Protein AF-A0A833JEJ6-F1 (afdb_monomer_lite)

pLDDT: mean 78.41, std 18.24, range [29.92, 96.44]

Structure (mmCIF, N/CA/C/O backbone):
data_AF-A0A833JEJ6-F1
#
_entry.id   AF-A0A833JEJ6-F1
#
loop_
_atom_site.group_PDB
_atom_site.id
_atom_site.type_symbol
_atom_site.label_atom_id
_atom_site.label_alt_id
_atom_site.label_comp_id
_atom_site.label_asym_id
_atom_site.label_entity_id
_atom_site.label_seq_id
_atom_site.pdbx_PDB_ins_code
_atom_site.Cartn_x
_atom_site.Cartn_y
_atom_site.Cartn_z
_atom_site.occupancy
_atom_site.B_iso_or_equiv
_atom_site.auth_seq_id
_atom_site.auth_comp_id
_atom_site.auth_asym_id
_atom_site.auth_atom_id
_atom_site.pdbx_PDB_model_num
ATOM 1 N N . MET A 1 1 ? -1.936 30.274 -18.033 1.00 43.28 1 MET A N 1
ATOM 2 C CA . MET A 1 1 ? -1.700 28.821 -17.853 1.00 43.28 1 MET A CA 1
ATOM 3 C C . MET A 1 1 ? -0.518 28.554 -16.914 1.00 43.28 1 MET A C 1
ATOM 5 O O . MET A 1 1 ? 0.456 27.933 -17.303 1.00 43.28 1 MET A O 1
ATOM 9 N N . ILE A 1 2 ? -0.585 29.022 -15.662 1.00 38.03 2 ILE A N 1
ATOM 10 C CA . ILE A 1 2 ? 0.425 28.747 -14.619 1.00 38.03 2 ILE A CA 1
ATOM 11 C C . ILE A 1 2 ? -0.337 28.571 -13.299 1.00 38.03 2 ILE A C 1
ATOM 13 O O . ILE A 1 2 ? -0.275 29.413 -12.414 1.00 38.03 2 ILE A O 1
ATOM 17 N N . LYS A 1 3 ? -1.183 27.539 -13.204 1.00 35.75 3 LYS A N 1
ATOM 18 C CA . LYS A 1 3 ? -1.838 27.165 -11.931 1.00 35.75 3 LYS A CA 1
ATOM 19 C C . LYS A 1 3 ? -1.950 25.653 -11.706 1.00 35.75 3 LYS A C 1
ATOM 21 O O . LYS A 1 3 ? -2.051 25.251 -10.556 1.00 35.75 3 LYS A O 1
ATOM 26 N N . LEU A 1 4 ? -1.821 24.814 -12.742 1.00 38.38 4 LEU A N 1
ATOM 27 C CA . LEU A 1 4 ? -1.884 23.353 -12.575 1.00 38.38 4 LEU A CA 1
ATOM 28 C C . LEU A 1 4 ? -0.570 22.691 -12.121 1.00 38.38 4 LEU A C 1
ATOM 30 O O . LEU A 1 4 ? -0.616 21.636 -11.505 1.00 38.38 4 LEU A O 1
ATOM 34 N N . ILE A 1 5 ? 0.594 23.312 -12.338 1.00 42.44 5 ILE A N 1
ATOM 35 C CA . ILE A 1 5 ? 1.893 22.668 -12.044 1.00 42.44 5 ILE A CA 1
ATOM 36 C C . ILE A 1 5 ? 2.210 22.635 -10.534 1.00 42.44 5 ILE A C 1
ATOM 38 O O . ILE A 1 5 ? 3.017 21.830 -10.077 1.00 42.44 5 ILE A O 1
ATOM 42 N N . LYS A 1 6 ? 1.536 23.453 -9.714 1.00 29.92 6 LYS A N 1
ATOM 43 C CA . LYS A 1 6 ? 1.762 23.466 -8.256 1.00 29.92 6 LYS A CA 1
ATOM 44 C C . LYS A 1 6 ? 1.033 22.348 -7.504 1.00 29.92 6 LYS A C 1
ATOM 46 O O . LYS A 1 6 ? 1.426 22.039 -6.384 1.00 29.92 6 LYS A O 1
ATOM 51 N N . ILE A 1 7 ? 0.021 21.720 -8.103 1.00 39.38 7 ILE A N 1
ATOM 52 C CA . ILE A 1 7 ? -0.750 20.657 -7.436 1.00 39.38 7 ILE A CA 1
ATOM 53 C C . ILE A 1 7 ? -0.004 19.317 -7.502 1.00 39.38 7 ILE A C 1
ATOM 55 O O . ILE A 1 7 ? -0.048 18.544 -6.551 1.00 39.38 7 ILE A O 1
ATOM 59 N N . THR A 1 8 ? 0.793 19.082 -8.545 1.00 38.25 8 THR A N 1
ATOM 60 C CA . THR A 1 8 ? 1.561 17.836 -8.694 1.00 38.25 8 THR A CA 1
ATOM 61 C C . THR A 1 8 ? 2.745 17.728 -7.722 1.00 38.25 8 THR A C 1
ATOM 63 O O . THR A 1 8 ? 3.202 16.626 -7.433 1.00 38.25 8 THR A O 1
ATOM 66 N N . ILE A 1 9 ? 3.224 18.848 -7.166 1.00 40.97 9 ILE A N 1
ATOM 67 C CA . ILE A 1 9 ? 4.377 18.880 -6.242 1.00 40.97 9 ILE A CA 1
ATOM 68 C C . ILE A 1 9 ? 3.943 18.707 -4.773 1.00 40.97 9 ILE A C 1
ATOM 70 O O . ILE A 1 9 ? 4.725 18.243 -3.947 1.00 40.97 9 ILE A O 1
ATOM 74 N N . LEU A 1 10 ? 2.678 18.980 -4.443 1.00 34.53 10 LEU A N 1
ATOM 75 C CA . LEU A 1 10 ? 2.156 18.855 -3.075 1.00 34.53 10 LEU A CA 1
ATOM 76 C C . LEU A 1 10 ? 1.778 17.421 -2.666 1.00 34.53 10 LEU A C 1
ATOM 78 O O . LEU A 1 10 ? 1.536 17.175 -1.489 1.00 34.53 10 LEU A O 1
ATOM 82 N N . ILE A 1 11 ? 1.779 16.464 -3.600 1.00 37.72 11 ILE A N 1
ATOM 83 C CA . ILE A 1 11 ? 1.423 15.055 -3.331 1.00 37.72 11 ILE A CA 1
ATOM 84 C C . ILE A 1 11 ? 2.676 14.178 -3.137 1.00 37.72 11 ILE A C 1
ATOM 86 O O . ILE A 1 11 ? 2.615 13.102 -2.546 1.00 37.72 11 ILE A O 1
ATOM 90 N N . ALA A 1 12 ? 3.854 14.670 -3.531 1.00 38.84 12 ALA A N 1
ATOM 91 C CA . ALA A 1 12 ? 5.125 13.968 -3.360 1.00 38.84 12 ALA A CA 1
ATOM 92 C C . ALA A 1 12 ? 5.574 13.710 -1.897 1.00 38.84 12 ALA A C 1
ATOM 94 O O . ALA A 1 12 ? 6.297 12.730 -1.703 1.00 38.84 12 ALA A O 1
ATOM 95 N N . PRO A 1 13 ? 5.166 14.480 -0.859 1.00 38.38 13 PRO A N 1
ATOM 96 C CA . PRO A 1 13 ? 5.540 14.163 0.520 1.00 38.38 13 PRO A CA 1
ATOM 97 C C . PRO A 1 13 ? 4.563 13.220 1.239 1.00 38.38 13 PRO A C 1
ATOM 99 O O . PRO A 1 13 ? 4.916 12.691 2.288 1.00 38.38 13 PRO A O 1
ATOM 102 N N . ILE A 1 14 ? 3.365 12.950 0.702 1.00 40.69 14 ILE A N 1
ATOM 103 C CA . ILE A 1 14 ? 2.407 12.038 1.364 1.00 40.69 14 ILE A CA 1
ATOM 104 C C . ILE A 1 14 ? 2.847 10.567 1.224 1.00 40.69 14 ILE A C 1
ATOM 106 O O . ILE A 1 14 ? 2.477 9.730 2.040 1.00 40.69 14 ILE A O 1
ATOM 110 N N . LEU A 1 15 ? 3.726 10.264 0.264 1.00 37.94 15 LEU A N 1
ATOM 111 C CA . LEU A 1 15 ? 4.299 8.929 0.049 1.00 37.94 15 LEU A CA 1
ATOM 112 C C . LEU A 1 15 ? 5.693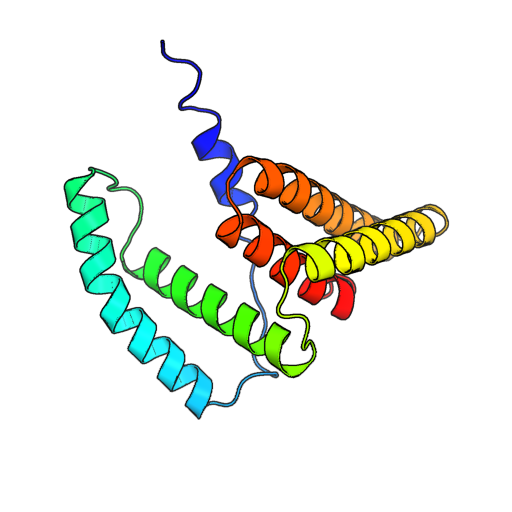 8.742 0.682 1.00 37.94 15 LEU A C 1
ATOM 114 O O . LEU A 1 15 ? 6.380 7.771 0.379 1.00 37.94 15 LEU A O 1
ATOM 118 N N . PHE A 1 16 ? 6.134 9.666 1.544 1.00 37.88 16 PHE A N 1
ATOM 119 C CA . PHE A 1 16 ? 7.441 9.617 2.210 1.00 37.88 16 PHE A CA 1
ATOM 120 C C . PHE A 1 16 ? 7.300 9.603 3.735 1.00 37.88 16 PHE A C 1
ATOM 122 O O . PHE A 1 16 ? 7.714 10.531 4.424 1.00 37.88 16 PHE A O 1
ATOM 129 N N . VAL A 1 17 ? 6.738 8.524 4.284 1.00 37.78 17 VAL A N 1
ATOM 130 C CA . VAL A 1 17 ? 6.906 8.199 5.708 1.00 37.78 17 VAL A CA 1
ATOM 131 C C . VAL A 1 17 ? 7.272 6.721 5.854 1.00 37.78 17 VAL A C 1
ATOM 133 O O . VAL A 1 17 ? 6.425 5.848 5.744 1.00 37.78 17 VAL A O 1
ATOM 136 N N . ALA A 1 18 ? 8.579 6.516 6.042 1.00 38.19 18 ALA A N 1
ATOM 137 C CA . ALA A 1 18 ? 9.299 5.438 6.727 1.00 38.19 18 ALA A CA 1
ATOM 138 C C . ALA A 1 18 ? 8.653 4.037 6.837 1.00 38.19 18 ALA A C 1
ATOM 140 O O . ALA A 1 18 ? 7.763 3.819 7.651 1.00 38.19 18 ALA A O 1
ATOM 141 N N . ASN A 1 19 ? 9.252 3.073 6.123 1.00 39.47 19 ASN A N 1
ATOM 142 C CA . ASN A 1 19 ? 9.079 1.632 6.322 1.00 39.47 19 ASN A CA 1
ATOM 143 C C . ASN A 1 19 ? 10.140 1.100 7.298 1.00 39.47 19 ASN A C 1
ATOM 145 O O . ASN A 1 19 ? 11.327 1.082 6.965 1.00 39.47 19 ASN A O 1
ATOM 149 N N . SER A 1 20 ? 9.715 0.606 8.459 1.00 36.66 20 SER A N 1
ATOM 150 C CA . SER A 1 20 ? 10.488 -0.301 9.316 1.00 36.66 20 SER A CA 1
ATOM 151 C C . SER A 1 20 ? 10.040 -1.743 9.088 1.00 36.66 20 SER A C 1
ATOM 153 O O . SER A 1 20 ? 9.509 -2.392 9.974 1.00 36.66 20 SER A O 1
ATOM 155 N N . PHE A 1 21 ? 10.288 -2.278 7.891 1.00 44.94 21 PHE A N 1
ATOM 156 C CA . PHE A 1 21 ? 10.094 -3.704 7.621 1.00 44.94 21 PHE A CA 1
ATOM 157 C C . PHE A 1 21 ? 11.442 -4.407 7.543 1.00 44.94 21 PHE A C 1
ATOM 159 O O . PHE A 1 21 ? 11.982 -4.644 6.465 1.00 44.94 21 PHE A O 1
ATOM 166 N N . SER A 1 22 ? 12.006 -4.729 8.706 1.00 37.88 22 SER A N 1
ATOM 167 C CA . SER A 1 22 ? 13.195 -5.581 8.795 1.00 37.88 22 SER A CA 1
ATOM 168 C C . SER A 1 22 ? 12.890 -7.006 9.270 1.00 37.88 22 SER A C 1
ATOM 170 O O . SER A 1 22 ? 13.822 -7.683 9.692 1.00 37.88 22 SER A O 1
ATOM 172 N N . GLN A 1 23 ? 11.633 -7.480 9.227 1.00 47.44 23 GLN A N 1
ATOM 173 C CA . GLN A 1 23 ? 11.301 -8.841 9.692 1.00 47.44 23 GLN A CA 1
ATOM 174 C C . GLN A 1 23 ? 10.379 -9.702 8.802 1.00 47.44 23 GLN A C 1
ATOM 176 O O . GLN A 1 23 ? 10.132 -10.840 9.176 1.00 47.44 23 GLN A O 1
ATOM 181 N N . GLU A 1 24 ? 9.945 -9.268 7.610 1.00 58.62 24 GLU A N 1
ATOM 182 C CA . GLU A 1 24 ? 9.088 -10.115 6.739 1.00 58.62 24 GLU A CA 1
ATOM 183 C C . GLU A 1 24 ? 9.733 -10.588 5.420 1.00 58.62 24 GLU A C 1
ATOM 185 O O . GLU A 1 24 ? 9.174 -11.453 4.754 1.00 58.62 24 GLU A O 1
ATOM 190 N N . ILE A 1 25 ? 10.919 -10.096 5.039 1.00 71.25 25 ILE A N 1
ATOM 191 C CA . ILE A 1 25 ? 11.599 -10.514 3.797 1.00 71.25 25 ILE A CA 1
ATOM 192 C C . ILE A 1 25 ? 12.884 -11.287 4.101 1.00 71.25 25 ILE A C 1
ATOM 194 O O . ILE A 1 25 ? 13.648 -10.915 4.995 1.00 71.25 25 ILE A O 1
ATOM 198 N N . SER A 1 26 ? 13.159 -12.349 3.340 1.00 79.62 26 SER A N 1
ATOM 199 C CA . SER A 1 26 ? 14.434 -13.065 3.465 1.00 79.62 26 SER A CA 1
ATOM 200 C C . SER A 1 26 ? 15.606 -12.188 2.999 1.00 79.62 26 SER A C 1
ATOM 202 O O . SER A 1 26 ? 15.455 -11.342 2.115 1.00 79.62 26 SER A O 1
ATOM 204 N N . ILE A 1 27 ? 16.805 -12.413 3.551 1.00 82.81 27 ILE A N 1
ATOM 205 C CA . ILE A 1 27 ? 18.027 -11.694 3.137 1.00 82.81 27 ILE A CA 1
ATOM 206 C C . ILE A 1 27 ? 18.282 -11.876 1.633 1.00 82.81 27 ILE A C 1
ATOM 208 O O . ILE A 1 27 ? 18.626 -10.923 0.939 1.00 82.81 27 ILE A O 1
ATOM 212 N N . ASN A 1 28 ? 18.055 -13.083 1.110 1.00 86.19 28 ASN A N 1
ATOM 213 C CA . ASN A 1 28 ? 18.233 -13.380 -0.311 1.00 86.19 28 ASN A CA 1
ATOM 214 C C . ASN A 1 28 ? 17.259 -12.585 -1.191 1.00 86.19 28 ASN A C 1
ATOM 216 O O . ASN A 1 28 ? 17.653 -12.052 -2.226 1.00 86.19 28 ASN A O 1
ATOM 220 N N . GLU A 1 29 ? 16.000 -12.470 -0.769 1.00 83.25 29 GLU A N 1
ATOM 221 C CA . GLU A 1 29 ? 14.990 -11.691 -1.484 1.00 83.25 29 GLU A CA 1
ATOM 222 C C . GLU A 1 29 ? 15.295 -10.194 -1.457 1.00 83.25 29 GLU A C 1
ATOM 224 O O . GLU A 1 29 ? 15.198 -9.526 -2.487 1.00 83.25 29 GLU A O 1
ATOM 229 N N . ARG A 1 30 ? 15.761 -9.686 -0.313 1.00 83.81 30 ARG A N 1
ATOM 230 C CA . ARG A 1 30 ? 16.241 -8.310 -0.197 1.00 83.81 30 ARG A CA 1
ATOM 231 C C . ARG A 1 30 ? 17.407 -8.031 -1.148 1.00 83.81 30 ARG A C 1
ATOM 233 O O . ARG A 1 30 ? 17.346 -7.064 -1.902 1.00 83.81 30 ARG A O 1
ATOM 240 N N . ASN A 1 31 ? 18.422 -8.893 -1.163 1.00 86.88 31 ASN A N 1
ATOM 241 C CA . ASN A 1 31 ? 19.588 -8.738 -2.037 1.00 86.88 31 ASN A CA 1
ATOM 242 C C . ASN A 1 31 ? 19.191 -8.751 -3.522 1.00 86.88 31 ASN A C 1
ATOM 244 O O . ASN A 1 31 ? 19.702 -7.953 -4.308 1.00 86.88 31 ASN A O 1
ATOM 248 N N . ARG A 1 32 ? 18.242 -9.616 -3.906 1.00 90.94 32 ARG A N 1
ATOM 249 C CA . ARG A 1 32 ? 17.690 -9.646 -5.268 1.00 90.94 32 ARG A CA 1
ATOM 250 C C . ARG A 1 32 ? 16.993 -8.328 -5.623 1.00 90.94 32 ARG A C 1
ATOM 252 O O . ARG A 1 32 ? 17.267 -7.765 -6.679 1.00 90.94 32 ARG A O 1
ATOM 259 N N . ILE A 1 33 ? 16.135 -7.815 -4.737 1.00 88.12 33 ILE A N 1
ATOM 260 C CA . ILE A 1 33 ? 15.446 -6.527 -4.925 1.00 88.12 33 ILE A CA 1
ATOM 261 C C . ILE A 1 33 ? 16.455 -5.386 -5.108 1.00 88.12 33 ILE A C 1
ATOM 263 O O . ILE A 1 33 ? 16.291 -4.557 -6.003 1.00 88.12 33 ILE A O 1
ATOM 267 N N . GLU A 1 34 ? 17.498 -5.342 -4.278 1.00 87.62 34 GLU A N 1
ATOM 268 C CA . GLU A 1 34 ? 18.542 -4.317 -4.358 1.00 87.62 34 GLU A CA 1
ATOM 269 C C . GLU A 1 34 ? 19.255 -4.367 -5.720 1.00 87.62 34 GLU A C 1
ATOM 271 O O . GLU A 1 34 ? 19.360 -3.337 -6.391 1.00 87.62 34 GLU A O 1
ATOM 276 N N . GLN A 1 35 ? 19.648 -5.555 -6.192 1.00 89.56 35 GLN A N 1
ATOM 277 C CA . GLN A 1 35 ? 20.277 -5.739 -7.508 1.00 89.56 35 GLN A CA 1
ATOM 278 C C . GLN A 1 35 ? 19.377 -5.292 -8.673 1.00 89.56 35 GLN A C 1
ATOM 280 O O . GLN A 1 35 ? 19.824 -4.543 -9.547 1.00 89.56 35 GLN A O 1
ATOM 285 N N . GLU A 1 36 ? 18.103 -5.695 -8.679 1.00 88.69 36 GLU A N 1
ATOM 286 C CA . GLU A 1 36 ? 17.133 -5.292 -9.708 1.00 88.69 36 GLU A CA 1
ATOM 287 C C . GLU A 1 36 ? 16.919 -3.771 -9.726 1.00 88.69 36 GLU A C 1
ATOM 289 O O . GLU A 1 36 ? 16.881 -3.139 -10.789 1.00 88.69 36 GLU A O 1
ATOM 294 N N . CYS A 1 37 ? 16.812 -3.162 -8.544 1.00 89.94 37 CYS A N 1
ATOM 295 C CA . CYS A 1 37 ? 16.642 -1.723 -8.416 1.00 89.94 37 CYS A CA 1
ATOM 296 C C . CYS A 1 37 ? 17.890 -0.954 -8.855 1.00 89.94 37 CYS A C 1
ATOM 298 O O . CYS A 1 37 ? 17.744 0.063 -9.530 1.00 89.94 37 CYS A O 1
ATOM 300 N N . HIS A 1 38 ? 19.100 -1.440 -8.567 1.00 87.44 38 HIS A N 1
ATOM 301 C CA . HIS A 1 38 ? 20.339 -0.843 -9.074 1.00 87.44 38 HIS A CA 1
ATOM 302 C C . HIS A 1 38 ? 20.385 -0.817 -10.608 1.00 87.44 38 HIS A C 1
ATOM 304 O O . HIS A 1 38 ? 20.677 0.234 -11.186 1.00 87.44 38 HIS A O 1
ATOM 310 N N . ALA A 1 39 ? 20.032 -1.927 -11.264 1.00 84.50 39 ALA A N 1
ATOM 311 C CA . ALA A 1 39 ? 19.987 -2.010 -12.725 1.00 84.50 39 ALA A CA 1
ATOM 312 C C . ALA A 1 39 ? 18.939 -1.053 -13.328 1.00 84.50 39 ALA A C 1
ATOM 314 O O . ALA A 1 39 ? 19.209 -0.353 -14.305 1.00 84.50 39 ALA A O 1
ATOM 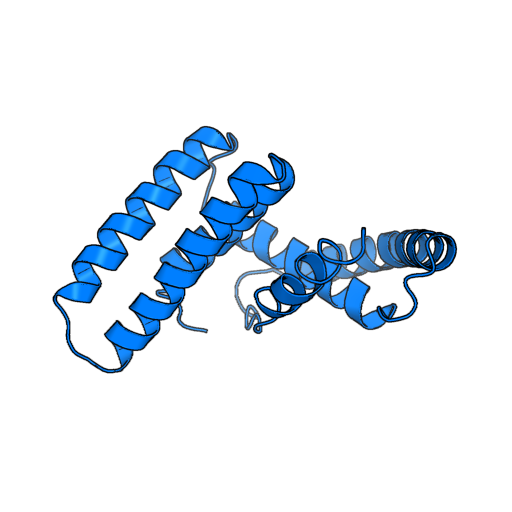315 N N . SER A 1 40 ? 17.752 -0.961 -12.718 1.00 81.12 40 SER A N 1
ATOM 316 C CA . SER A 1 40 ? 16.702 -0.041 -13.175 1.00 81.12 40 SER A CA 1
ATOM 317 C C . SER A 1 40 ? 17.041 1.431 -12.925 1.00 81.12 40 SER A C 1
ATOM 319 O O . SER A 1 40 ? 16.576 2.300 -13.667 1.00 81.12 40 SER A O 1
ATOM 321 N N . ASN A 1 41 ? 17.800 1.736 -11.873 1.00 81.38 41 ASN A N 1
ATOM 322 C CA . ASN A 1 41 ? 18.045 3.107 -11.446 1.00 81.38 41 ASN A CA 1
ATOM 323 C C . ASN A 1 41 ? 18.944 3.876 -12.421 1.00 81.38 41 ASN A C 1
ATOM 325 O O . ASN A 1 41 ? 18.693 5.049 -12.687 1.00 81.38 41 ASN A O 1
ATOM 329 N N . GLN A 1 42 ? 19.935 3.205 -13.017 1.00 76.38 42 GLN A N 1
ATOM 330 C CA . GLN A 1 42 ? 20.788 3.806 -14.048 1.00 76.38 42 GLN A CA 1
ATOM 331 C C . GLN A 1 42 ? 19.954 4.310 -15.234 1.00 76.38 42 GLN A C 1
ATOM 333 O O . GLN A 1 42 ? 20.021 5.487 -15.585 1.00 76.38 42 GLN A O 1
ATOM 338 N N . ARG A 1 43 ? 19.067 3.457 -15.760 1.00 78.69 43 ARG A N 1
ATOM 339 C CA . ARG A 1 43 ? 18.147 3.802 -16.853 1.00 78.69 43 ARG A CA 1
ATOM 340 C C . ARG A 1 43 ? 17.172 4.927 -16.480 1.00 78.69 43 ARG A C 1
ATOM 342 O O . ARG A 1 43 ? 16.915 5.821 -17.281 1.00 78.69 43 ARG A O 1
ATOM 349 N N . ASN A 1 44 ? 16.626 4.910 -15.263 1.00 76.94 44 ASN A N 1
ATOM 350 C CA . ASN A 1 44 ? 15.670 5.929 -14.814 1.00 76.94 44 ASN A CA 1
ATOM 351 C C . ASN A 1 44 ? 16.328 7.302 -14.599 1.00 76.94 44 ASN A C 1
ATOM 353 O O . ASN A 1 44 ? 15.707 8.329 -14.874 1.00 76.94 44 ASN A O 1
ATOM 357 N N . MET A 1 45 ? 17.584 7.333 -14.149 1.00 78.75 45 MET A N 1
ATOM 358 C CA . MET A 1 45 ? 18.349 8.574 -14.011 1.00 78.75 45 MET A CA 1
ATOM 359 C C . MET A 1 45 ? 18.647 9.229 -15.360 1.00 78.75 45 MET A C 1
ATOM 361 O O . MET A 1 45 ? 18.615 10.456 -15.453 1.00 78.75 45 MET A O 1
ATOM 365 N N . GLU A 1 46 ? 18.905 8.443 -16.406 1.00 75.50 46 GLU A N 1
ATOM 366 C CA . GLU A 1 46 ? 19.053 8.965 -17.770 1.00 75.50 46 GLU A CA 1
ATOM 367 C C . GLU A 1 46 ? 17.761 9.630 -18.247 1.00 75.50 46 GLU A C 1
ATOM 369 O O . GLU A 1 46 ? 17.788 10.787 -18.661 1.00 75.50 46 GLU A O 1
ATOM 374 N N . ILE A 1 47 ? 16.619 8.958 -18.067 1.00 74.19 47 ILE A N 1
ATOM 375 C CA . ILE A 1 47 ? 15.296 9.492 -18.415 1.00 74.19 47 ILE A CA 1
ATOM 376 C C . ILE A 1 47 ? 15.025 10.814 -17.680 1.00 74.19 47 ILE A C 1
ATOM 378 O O . ILE A 1 47 ? 14.665 11.810 -18.304 1.00 74.19 47 ILE A O 1
ATOM 382 N N . LEU A 1 48 ? 15.227 10.872 -16.361 1.00 74.38 48 LEU A N 1
ATOM 383 C CA . LEU A 1 48 ? 14.958 12.088 -15.580 1.00 74.38 48 LEU A CA 1
ATOM 384 C C . LEU A 1 48 ? 15.861 13.261 -15.966 1.00 74.38 48 LEU A C 1
ATOM 386 O O . LEU A 1 48 ? 15.404 14.405 -15.972 1.00 74.38 48 LEU A O 1
ATOM 390 N N . ARG A 1 49 ? 17.120 12.984 -16.326 1.00 71.19 49 ARG A N 1
ATOM 391 C CA . ARG A 1 49 ? 18.038 13.997 -16.862 1.00 71.19 49 ARG A CA 1
ATOM 392 C C . ARG A 1 49 ? 17.551 14.531 -18.207 1.00 71.19 49 ARG A C 1
ATOM 394 O O . ARG A 1 49 ? 17.589 15.743 -18.401 1.00 71.19 49 ARG A O 1
ATOM 401 N N . THR A 1 50 ? 17.051 13.664 -19.090 1.00 74.19 50 THR A N 1
ATOM 402 C CA . THR A 1 50 ? 16.457 14.055 -20.380 1.00 74.19 50 THR A CA 1
ATOM 403 C C . THR A 1 50 ? 15.229 14.956 -20.213 1.00 74.19 50 THR A C 1
ATOM 405 O O . THR A 1 50 ? 15.033 15.856 -21.021 1.00 74.19 50 THR A O 1
ATOM 408 N N . TYR A 1 51 ? 14.439 14.773 -19.150 1.00 72.81 51 TYR A N 1
ATOM 409 C CA . TYR A 1 51 ? 13.259 15.599 -18.842 1.00 72.81 51 TYR A CA 1
ATOM 410 C C . TYR A 1 51 ? 13.532 16.756 -17.861 1.00 72.81 51 TYR A C 1
ATOM 412 O O . TYR A 1 51 ? 12.597 17.308 -17.285 1.00 72.81 51 TYR A O 1
ATOM 420 N N . GLU A 1 52 ? 14.801 17.119 -17.646 1.00 66.94 52 GLU A N 1
ATOM 421 C CA . GLU A 1 52 ? 15.235 18.235 -16.787 1.00 66.94 52 GLU A CA 1
ATOM 422 C C . GLU A 1 52 ? 14.781 18.157 -15.313 1.00 66.94 52 GLU A C 1
ATOM 424 O O . GLU A 1 52 ? 14.841 19.141 -14.568 1.00 66.94 52 GLU A O 1
ATOM 429 N N . VAL A 1 53 ? 14.404 16.970 -14.830 1.00 64.50 53 VAL A N 1
ATOM 430 C CA . VAL A 1 53 ? 14.030 16.741 -13.428 1.00 64.50 53 VAL A CA 1
ATOM 431 C C . VAL A 1 53 ? 15.299 16.541 -12.597 1.00 64.50 53 VAL A C 1
ATOM 433 O O . VAL A 1 53 ? 15.725 15.424 -12.317 1.00 64.50 53 VAL A O 1
ATOM 436 N N . ARG A 1 54 ? 15.940 17.649 -12.210 1.00 63.62 54 ARG A N 1
ATOM 437 C CA . ARG A 1 54 ? 17.249 17.640 -11.519 1.00 63.62 54 ARG A CA 1
ATOM 438 C C . ARG A 1 54 ? 17.180 17.505 -9.996 1.00 63.62 54 ARG A C 1
ATOM 440 O O . ARG A 1 54 ? 18.213 17.362 -9.353 1.00 63.62 54 ARG A O 1
ATOM 447 N N . THR A 1 55 ? 15.990 17.575 -9.407 1.00 69.56 55 THR A N 1
ATOM 448 C CA . THR A 1 55 ? 15.801 17.580 -7.944 1.00 69.56 55 THR A CA 1
ATOM 449 C C . THR A 1 55 ? 15.780 16.188 -7.318 1.00 69.56 55 THR A C 1
ATOM 451 O O . THR A 1 55 ? 15.823 16.071 -6.095 1.00 69.56 55 THR A O 1
ATOM 454 N N . VAL A 1 56 ? 15.714 15.128 -8.126 1.00 70.56 56 VAL A N 1
ATOM 455 C CA . VAL A 1 56 ? 15.683 13.744 -7.650 1.00 70.56 56 VAL A CA 1
ATOM 456 C C . VAL A 1 56 ? 17.068 13.128 -7.818 1.00 70.56 56 VAL A C 1
ATOM 458 O O . VAL A 1 56 ? 17.575 13.032 -8.934 1.00 70.56 56 VAL A O 1
ATOM 461 N N . THR A 1 57 ? 17.684 12.710 -6.711 1.00 79.88 57 THR A N 1
ATOM 462 C CA . THR A 1 57 ? 18.985 12.033 -6.755 1.00 79.88 57 THR A CA 1
ATOM 463 C C . THR A 1 57 ? 18.831 10.545 -7.069 1.00 79.88 57 THR A C 1
ATOM 465 O O . THR A 1 57 ? 17.769 9.946 -6.866 1.00 79.88 57 THR A O 1
ATOM 468 N N . SER A 1 58 ? 19.921 9.941 -7.543 1.00 80.00 58 SER A N 1
ATOM 469 C CA . SER A 1 58 ? 20.005 8.503 -7.816 1.00 80.00 58 SER A CA 1
ATOM 470 C C . SER A 1 58 ? 19.696 7.680 -6.565 1.00 80.00 58 SER A C 1
ATOM 472 O O . SER A 1 58 ? 18.955 6.703 -6.621 1.00 80.00 58 SER A O 1
ATOM 474 N N . GLU A 1 59 ? 20.202 8.110 -5.414 1.00 82.44 59 GLU A N 1
ATOM 475 C CA . GLU A 1 59 ? 20.011 7.457 -4.120 1.00 82.44 59 GLU A CA 1
ATOM 476 C C . GLU A 1 59 ? 18.537 7.488 -3.710 1.00 82.44 59 GLU A C 1
ATOM 478 O O . GLU A 1 59 ? 17.989 6.484 -3.258 1.00 82.44 59 GLU A O 1
ATOM 483 N N . VAL A 1 60 ? 17.862 8.620 -3.932 1.00 81.50 60 VAL A N 1
ATOM 484 C CA . VAL A 1 60 ? 16.432 8.759 -3.640 1.00 81.50 60 VAL A CA 1
ATOM 485 C C . VAL A 1 60 ? 15.604 7.807 -4.505 1.00 81.50 60 VAL A C 1
ATOM 487 O O . VAL A 1 60 ? 14.695 7.160 -3.989 1.00 81.50 60 VAL A O 1
ATOM 490 N N . LEU A 1 61 ? 15.897 7.682 -5.801 1.00 79.19 61 LEU A N 1
ATOM 491 C CA . LEU A 1 61 ? 15.183 6.741 -6.677 1.00 79.19 61 LEU A CA 1
ATOM 492 C C . LEU A 1 61 ? 15.448 5.287 -6.323 1.00 79.19 61 LEU A C 1
ATOM 494 O O . LEU A 1 61 ? 14.505 4.494 -6.297 1.00 79.19 61 LEU A O 1
ATOM 498 N N . LEU A 1 62 ? 16.703 4.951 -6.031 1.00 83.31 62 LEU A N 1
ATOM 499 C CA . LEU A 1 62 ? 17.087 3.619 -5.591 1.00 83.31 62 LEU A CA 1
ATOM 500 C C . LEU A 1 62 ? 16.295 3.231 -4.343 1.00 83.31 62 LEU A C 1
ATOM 502 O O . LEU A 1 62 ? 15.646 2.186 -4.323 1.00 83.31 62 LEU A O 1
ATOM 506 N N . GLN A 1 63 ? 16.269 4.114 -3.343 1.00 81.75 63 GLN A N 1
ATOM 507 C CA . GLN A 1 63 ? 15.549 3.867 -2.101 1.00 81.75 63 GLN A CA 1
ATOM 508 C C . GLN A 1 63 ? 14.041 3.730 -2.332 1.00 81.75 63 GLN A C 1
ATOM 510 O O . GLN A 1 63 ? 13.415 2.838 -1.761 1.00 81.75 63 GLN A O 1
ATOM 515 N N . LYS A 1 64 ? 13.445 4.566 -3.197 1.00 80.25 64 LYS A N 1
ATOM 516 C CA . LYS A 1 64 ? 12.030 4.423 -3.580 1.00 80.25 64 LYS A CA 1
ATOM 517 C C . LYS A 1 64 ? 11.766 3.076 -4.248 1.00 80.25 64 LYS A C 1
ATOM 519 O O . LYS A 1 64 ? 10.781 2.428 -3.915 1.00 80.25 64 LYS A O 1
ATOM 524 N N . CYS A 1 65 ? 12.629 2.646 -5.167 1.00 82.94 65 CYS A N 1
ATOM 525 C CA . CYS A 1 65 ? 12.488 1.358 -5.841 1.00 82.94 65 CYS A CA 1
ATOM 526 C C . CYS A 1 65 ? 12.519 0.200 -4.839 1.00 82.94 65 CYS A C 1
ATOM 528 O O . CYS A 1 65 ? 11.600 -0.620 -4.832 1.00 82.94 65 CYS A O 1
ATOM 530 N N . ILE A 1 66 ? 13.527 0.177 -3.960 1.00 85.50 66 ILE A N 1
ATOM 531 C CA . ILE A 1 66 ? 13.702 -0.874 -2.951 1.00 85.50 66 ILE A CA 1
ATOM 532 C C . ILE A 1 66 ? 12.489 -0.915 -2.020 1.00 85.50 66 ILE A C 1
ATOM 534 O O . ILE A 1 66 ? 11.845 -1.954 -1.897 1.00 85.50 66 ILE A O 1
ATOM 538 N N . ASN A 1 67 ? 12.110 0.226 -1.436 1.00 83.56 67 ASN A N 1
ATOM 539 C CA . ASN A 1 67 ? 10.955 0.311 -0.538 1.00 83.56 67 ASN A CA 1
ATOM 540 C C . ASN A 1 67 ? 9.670 -0.154 -1.229 1.00 83.56 67 ASN A C 1
ATOM 542 O O . ASN A 1 67 ? 8.852 -0.850 -0.624 1.00 83.56 67 ASN A O 1
ATOM 546 N N . ASN A 1 68 ? 9.505 0.193 -2.508 1.00 81.62 68 ASN A N 1
ATOM 547 C CA . ASN A 1 68 ? 8.334 -0.211 -3.263 1.00 81.62 68 ASN A CA 1
ATOM 548 C C . ASN A 1 68 ? 8.279 -1.725 -3.457 1.00 81.62 68 ASN A C 1
ATOM 550 O O . ASN A 1 68 ? 7.247 -2.346 -3.197 1.00 81.62 68 ASN A O 1
ATOM 554 N N . ARG A 1 69 ? 9.385 -2.327 -3.887 1.00 87.31 69 ARG A N 1
ATOM 555 C CA . ARG A 1 69 ? 9.481 -3.773 -4.101 1.00 87.31 69 ARG A CA 1
ATOM 556 C C . ARG A 1 69 ? 9.269 -4.558 -2.810 1.00 87.31 69 ARG A C 1
ATOM 558 O O . ARG A 1 69 ? 8.527 -5.534 -2.830 1.00 87.31 69 ARG A O 1
ATOM 565 N N . ILE A 1 70 ? 9.839 -4.095 -1.699 1.00 85.62 70 ILE A N 1
ATOM 566 C CA . ILE A 1 70 ? 9.653 -4.709 -0.378 1.00 85.62 70 ILE A CA 1
ATOM 567 C C . ILE A 1 70 ? 8.176 -4.699 0.024 1.00 85.62 70 ILE A C 1
ATOM 569 O O . ILE A 1 70 ? 7.642 -5.736 0.395 1.00 85.62 70 ILE A O 1
ATOM 573 N N . GLU A 1 71 ? 7.489 -3.564 -0.110 1.00 86.12 71 GLU A N 1
ATOM 574 C CA . GLU A 1 71 ? 6.068 -3.464 0.247 1.00 86.12 71 GLU A CA 1
ATOM 575 C C . GLU A 1 71 ? 5.179 -4.415 -0.577 1.00 86.12 71 GLU A C 1
ATOM 577 O O . GLU A 1 71 ? 4.244 -5.007 -0.040 1.00 86.12 71 GLU A O 1
ATOM 582 N N . ILE A 1 72 ? 5.479 -4.591 -1.871 1.00 87.25 72 ILE A N 1
ATOM 583 C CA . ILE A 1 72 ? 4.779 -5.568 -2.725 1.00 87.25 72 ILE A CA 1
ATOM 584 C C . ILE A 1 72 ? 5.069 -6.992 -2.261 1.00 87.25 72 ILE A C 1
ATOM 586 O O . ILE A 1 72 ? 4.152 -7.803 -2.180 1.00 87.25 72 ILE A O 1
ATOM 590 N N . SER A 1 73 ? 6.332 -7.295 -1.957 1.00 86.12 73 SER A N 1
ATOM 591 C CA . SER A 1 73 ? 6.742 -8.612 -1.467 1.00 86.12 73 SER A CA 1
ATOM 592 C C . SER A 1 73 ? 6.001 -8.982 -0.185 1.00 86.12 73 SER A C 1
ATOM 594 O O . SER A 1 73 ? 5.486 -10.090 -0.069 1.00 86.12 73 SER A O 1
ATOM 596 N N . ILE A 1 74 ? 5.902 -8.032 0.747 1.00 84.50 74 ILE A N 1
ATOM 597 C CA . ILE A 1 74 ? 5.154 -8.190 1.993 1.00 84.50 74 ILE A CA 1
ATOM 598 C C . ILE A 1 74 ? 3.685 -8.460 1.693 1.00 84.50 74 ILE A C 1
ATOM 600 O O . ILE A 1 74 ? 3.158 -9.468 2.146 1.00 84.50 74 ILE A O 1
ATOM 604 N N . PHE A 1 75 ? 3.042 -7.628 0.876 1.00 86.69 75 PHE A N 1
ATOM 605 C CA . PHE A 1 75 ? 1.635 -7.812 0.52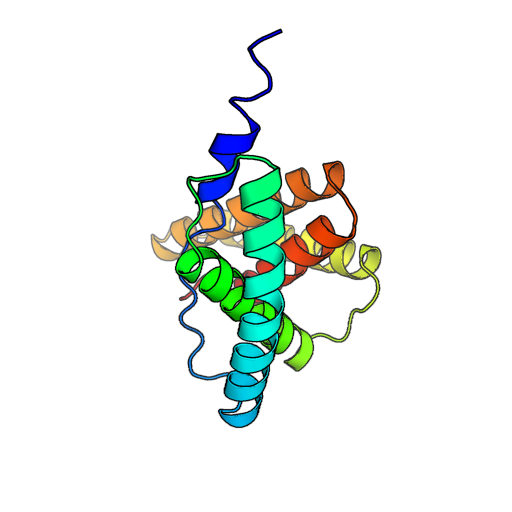0 1.00 86.69 75 PHE A CA 1
ATOM 606 C C . PHE A 1 75 ? 1.350 -9.193 -0.088 1.00 86.69 75 PHE A C 1
ATOM 608 O O . PHE A 1 75 ? 0.447 -9.899 0.358 1.00 86.69 75 PHE A O 1
ATOM 615 N N . ASN A 1 76 ? 2.174 -9.617 -1.046 1.00 84.75 76 ASN A N 1
ATOM 616 C CA . ASN A 1 76 ? 2.027 -10.908 -1.718 1.00 84.75 76 ASN A CA 1
ATOM 617 C C . ASN A 1 76 ? 2.268 -12.110 -0.787 1.00 84.75 76 ASN A C 1
ATOM 619 O O . ASN A 1 76 ? 1.857 -13.218 -1.117 1.00 84.75 76 ASN A O 1
ATOM 623 N N . SER A 1 77 ? 2.926 -11.926 0.364 1.00 82.81 77 SER A N 1
ATOM 624 C CA . SER A 1 77 ? 3.143 -13.015 1.327 1.00 82.81 77 SER A CA 1
ATOM 625 C C . SER A 1 77 ? 1.867 -13.441 2.064 1.00 82.81 77 SER A C 1
ATOM 627 O O . SER A 1 77 ? 1.803 -14.560 2.569 1.00 82.81 77 SER A O 1
ATOM 629 N N . TYR A 1 78 ? 0.849 -12.573 2.122 1.00 79.56 78 TYR A N 1
ATOM 630 C CA . TYR A 1 78 ? -0.384 -12.819 2.878 1.00 79.56 78 TYR A CA 1
ATOM 631 C C . TYR A 1 78 ? -1.678 -12.549 2.097 1.00 79.56 78 TYR A C 1
ATOM 63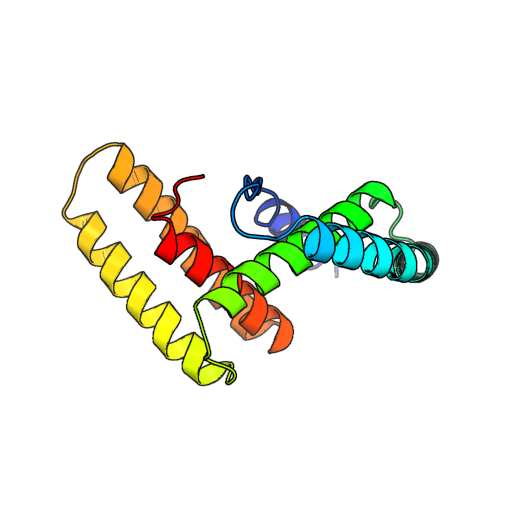3 O O . TYR A 1 78 ? -2.763 -12.838 2.601 1.00 79.56 78 TYR A O 1
ATOM 641 N N . ASN A 1 79 ? -1.597 -11.982 0.893 1.00 80.50 79 ASN A N 1
ATOM 642 C CA . ASN A 1 79 ? -2.750 -11.655 0.064 1.00 80.50 79 ASN A CA 1
ATOM 643 C C . ASN A 1 79 ? -2.584 -12.240 -1.347 1.00 80.50 79 ASN A C 1
ATOM 645 O O . ASN A 1 79 ? -1.532 -12.100 -1.965 1.00 80.50 79 ASN A O 1
ATOM 649 N N . THR A 1 80 ? -3.639 -12.876 -1.860 1.00 85.31 80 THR A N 1
ATOM 650 C CA . THR A 1 80 ? -3.663 -13.526 -3.182 1.00 85.31 80 THR A CA 1
ATOM 651 C C . THR A 1 80 ? -4.594 -12.825 -4.179 1.00 85.31 80 THR A C 1
ATOM 653 O O . THR A 1 80 ? -4.914 -13.387 -5.223 1.00 85.31 80 THR A O 1
ATOM 656 N N . ILE A 1 81 ? -5.092 -11.623 -3.867 1.00 82.94 81 ILE A N 1
ATOM 657 C CA . ILE A 1 81 ? -6.030 -10.887 -4.722 1.00 82.94 81 ILE A CA 1
ATOM 658 C C . ILE A 1 81 ? -5.262 -10.239 -5.879 1.00 82.94 81 ILE A C 1
ATOM 660 O O . ILE A 1 81 ? -4.626 -9.184 -5.765 1.00 82.94 81 ILE A O 1
ATOM 664 N N . GLU A 1 82 ? -5.336 -10.875 -7.041 1.00 87.94 82 GLU A N 1
ATOM 665 C CA . GLU A 1 82 ? -4.656 -10.404 -8.247 1.00 87.94 82 GLU A CA 1
ATOM 666 C C . GLU A 1 82 ? -5.447 -9.335 -9.000 1.00 87.94 82 GLU A C 1
ATOM 668 O O . GLU A 1 82 ? -4.857 -8.433 -9.585 1.00 87.94 82 GLU A O 1
ATOM 673 N N . ASN A 1 83 ? -6.777 -9.365 -8.951 1.00 93.69 83 ASN A N 1
ATOM 674 C CA . ASN A 1 83 ? -7.606 -8.387 -9.645 1.00 93.69 83 ASN A CA 1
ATOM 675 C C . ASN A 1 83 ? -7.642 -7.044 -8.888 1.00 93.69 83 ASN A C 1
ATOM 677 O O . ASN A 1 83 ? -7.902 -7.000 -7.685 1.00 93.69 83 ASN A O 1
ATOM 681 N N . THR A 1 84 ? -7.377 -5.931 -9.580 1.00 93.38 84 THR A N 1
ATOM 682 C CA . THR A 1 84 ? -7.339 -4.594 -8.960 1.00 93.38 84 THR A CA 1
ATOM 683 C C . THR A 1 84 ? -8.707 -4.148 -8.433 1.00 93.38 84 THR A C 1
ATOM 685 O O . THR A 1 84 ? -8.770 -3.500 -7.390 1.00 93.38 84 THR A O 1
ATOM 688 N N . GLN A 1 85 ? -9.799 -4.504 -9.114 1.00 95.19 85 GLN A N 1
ATOM 689 C CA . GLN A 1 85 ? -11.156 -4.146 -8.700 1.00 95.19 85 GLN A CA 1
ATOM 690 C C . GLN A 1 85 ? -11.600 -4.939 -7.466 1.00 95.19 85 GLN A C 1
ATOM 692 O O . GLN A 1 85 ? -12.171 -4.362 -6.542 1.00 95.19 85 GLN A O 1
ATOM 697 N N . ASP A 1 86 ? -11.292 -6.235 -7.409 1.00 92.44 86 ASP A N 1
ATOM 698 C CA . ASP A 1 86 ? -11.574 -7.052 -6.223 1.00 92.44 86 ASP A CA 1
ATOM 699 C C . ASP A 1 86 ? -10.776 -6.551 -5.018 1.00 92.44 86 ASP A C 1
ATOM 701 O O . ASP A 1 86 ? -11.319 -6.386 -3.921 1.00 92.44 86 ASP A O 1
ATOM 705 N N . LEU A 1 87 ? -9.502 -6.211 -5.243 1.00 93.12 87 LEU A N 1
ATOM 706 C CA . LEU A 1 87 ? -8.655 -5.610 -4.221 1.00 93.12 87 LEU A CA 1
ATOM 707 C C . LEU A 1 87 ? -9.233 -4.270 -3.757 1.00 93.12 87 LEU A C 1
ATOM 709 O O . LEU A 1 87 ? -9.253 -4.002 -2.557 1.00 93.12 87 LEU A O 1
ATOM 713 N N . TYR A 1 88 ? -9.738 -3.442 -4.673 1.00 96.44 88 TYR A N 1
ATOM 714 C CA . TYR A 1 88 ? -10.390 -2.178 -4.340 1.00 96.44 88 TYR A CA 1
ATOM 715 C C . TYR A 1 88 ? -11.592 -2.388 -3.420 1.00 96.44 88 TYR A C 1
ATOM 717 O O . TYR A 1 88 ? -11.638 -1.807 -2.334 1.00 96.44 88 TYR A O 1
ATOM 725 N N . ASN A 1 89 ? -12.521 -3.255 -3.825 1.00 94.94 89 ASN A N 1
ATOM 726 C CA . ASN A 1 89 ? -13.751 -3.525 -3.084 1.00 94.94 89 ASN A CA 1
ATOM 727 C C . ASN A 1 89 ? -13.446 -4.022 -1.663 1.00 94.94 89 ASN A C 1
ATOM 729 O O . ASN A 1 89 ? -13.999 -3.505 -0.691 1.00 94.94 89 ASN A O 1
ATOM 733 N N . TYR A 1 90 ? -12.513 -4.970 -1.539 1.00 92.94 90 TYR A N 1
ATOM 734 C CA . TYR A 1 90 ? -12.063 -5.490 -0.249 1.00 92.94 90 TYR A CA 1
ATOM 735 C C . TYR A 1 90 ? -11.439 -4.394 0.628 1.00 92.94 90 TYR A C 1
ATOM 737 O O . TYR A 1 90 ? -11.834 -4.196 1.777 1.00 92.94 90 TYR A O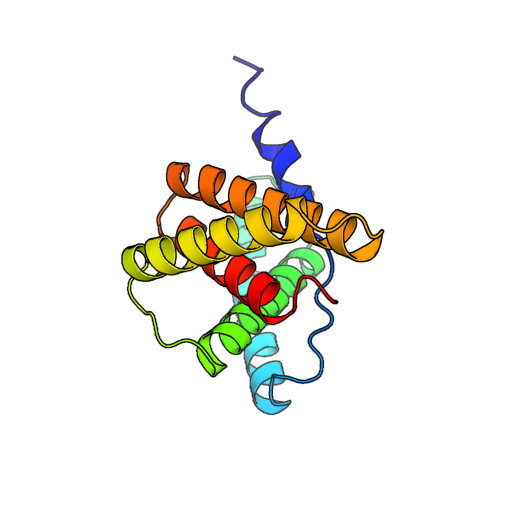 1
ATOM 745 N N . THR A 1 91 ? -10.479 -3.651 0.075 1.00 94.06 91 THR A N 1
ATOM 746 C CA . THR A 1 91 ? -9.678 -2.678 0.834 1.00 94.06 91 THR A CA 1
ATOM 747 C C . THR A 1 91 ? -10.518 -1.507 1.319 1.00 94.06 91 THR A C 1
ATOM 749 O O . THR A 1 91 ? -10.380 -1.083 2.465 1.00 94.06 91 THR A O 1
ATOM 752 N N . VAL A 1 92 ? -11.388 -0.968 0.460 1.00 96.06 92 VAL A N 1
ATOM 753 C CA . VAL A 1 92 ? -12.243 0.170 0.817 1.00 96.06 92 VAL A CA 1
ATOM 754 C C . VAL A 1 92 ? -13.237 -0.229 1.901 1.00 96.06 92 VAL A C 1
ATOM 756 O O . VAL A 1 92 ? -13.358 0.496 2.886 1.00 96.06 92 VAL A O 1
ATOM 759 N N . SER A 1 93 ? -13.869 -1.401 1.784 1.00 94.12 93 SER A N 1
ATOM 760 C CA . SER A 1 93 ? -14.772 -1.906 2.823 1.00 94.12 93 SER A CA 1
ATOM 761 C C . SER A 1 93 ? -14.051 -2.096 4.165 1.00 94.12 93 SER A C 1
ATOM 763 O O . SER A 1 93 ? -14.540 -1.641 5.199 1.00 94.12 93 SER A O 1
ATOM 765 N N . ALA A 1 94 ? -12.851 -2.688 4.157 1.00 93.12 94 ALA A N 1
ATOM 766 C CA . ALA A 1 94 ? -12.048 -2.864 5.366 1.00 93.12 94 ALA A CA 1
ATOM 767 C C . ALA A 1 94 ? -11.657 -1.524 6.017 1.00 93.12 94 ALA A C 1
ATOM 769 O O . ALA A 1 94 ? -11.753 -1.379 7.236 1.00 93.12 94 ALA A O 1
ATOM 770 N N . LEU A 1 95 ? -11.263 -0.526 5.215 1.00 95.75 95 LEU A N 1
ATOM 771 C CA . LEU A 1 95 ? -10.962 0.822 5.704 1.00 95.75 95 LEU A CA 1
ATOM 772 C C . LEU A 1 95 ? -12.179 1.496 6.336 1.00 95.75 95 LEU A C 1
ATOM 774 O O . LEU A 1 95 ? -12.042 2.132 7.377 1.00 95.75 95 LEU A O 1
ATOM 778 N N . GLU A 1 96 ? -13.352 1.396 5.713 1.00 95.50 96 GLU A N 1
ATOM 779 C CA . GLU A 1 96 ? -14.576 2.020 6.222 1.00 95.50 96 GLU A CA 1
ATOM 780 C C . GLU A 1 96 ? -15.000 1.418 7.557 1.00 95.50 96 GLU A C 1
ATOM 782 O O . GLU A 1 96 ? -15.180 2.163 8.520 1.00 95.50 96 GLU A O 1
ATOM 787 N N . ASN A 1 97 ? -15.016 0.087 7.651 1.00 94.62 97 ASN A N 1
ATOM 788 C CA . ASN A 1 97 ? -15.305 -0.613 8.900 1.00 94.62 97 ASN A CA 1
ATOM 789 C C . ASN A 1 97 ? -14.339 -0.192 10.016 1.00 94.62 97 ASN A C 1
ATOM 791 O O . ASN A 1 97 ? -14.769 0.107 11.130 1.00 94.62 97 ASN A O 1
ATOM 795 N N . LYS A 1 98 ? -13.035 -0.113 9.714 1.00 93.69 98 LYS A N 1
ATOM 796 C CA . LYS A 1 98 ? -12.026 0.269 10.709 1.00 93.69 98 LYS A CA 1
ATOM 797 C C . LYS A 1 98 ? -12.149 1.734 11.131 1.00 93.69 98 LYS A C 1
ATOM 799 O O . LYS A 1 98 ? -12.003 2.053 12.307 1.00 93.69 98 LYS A O 1
ATOM 804 N N . LEU A 1 99 ? -12.444 2.636 10.195 1.00 95.56 99 LEU A N 1
ATOM 805 C CA . LEU A 1 99 ? -12.694 4.046 10.503 1.00 95.56 99 LEU A CA 1
ATOM 806 C C . LEU A 1 99 ? -13.928 4.221 11.394 1.00 95.56 99 LEU A C 1
ATOM 808 O O . LEU A 1 99 ? -13.894 5.047 12.304 1.00 95.56 99 LEU A O 1
ATOM 812 N N . ASP A 1 100 ? -14.996 3.463 11.152 1.00 95.25 100 ASP A N 1
ATOM 813 C CA . ASP A 1 100 ? -16.214 3.523 11.962 1.00 95.25 100 ASP A CA 1
ATOM 814 C C . ASP A 1 100 ? -16.017 2.931 13.364 1.00 95.25 100 ASP A C 1
ATOM 816 O O . ASP A 1 100 ? -16.468 3.536 14.338 1.00 95.25 100 ASP A O 1
ATOM 820 N N . GLU A 1 101 ? -15.263 1.834 13.494 1.00 93.88 101 GLU A N 1
ATOM 821 C CA . GLU A 1 101 ? -14.823 1.289 14.788 1.00 93.88 101 GLU A CA 1
ATOM 822 C C . GLU A 1 101 ? -14.085 2.362 15.607 1.00 93.88 101 GLU A C 1
ATOM 824 O O . GLU A 1 101 ? -14.440 2.648 16.754 1.00 93.88 101 GLU A O 1
ATOM 829 N N . LEU A 1 102 ? -13.105 3.027 14.989 1.00 94.31 102 LEU A N 1
ATOM 830 C CA . LEU A 1 102 ? -12.242 4.001 15.657 1.00 94.31 102 LEU A CA 1
ATOM 831 C C . LEU A 1 102 ? -12.962 5.296 16.054 1.00 94.31 102 LEU A C 1
ATOM 833 O O . LEU A 1 102 ? -12.547 5.926 17.019 1.00 94.31 102 LEU A O 1
ATOM 837 N N . LYS A 1 103 ? -14.058 5.689 15.386 1.00 90.25 103 LYS A N 1
ATOM 838 C CA . LYS A 1 103 ? -14.869 6.857 15.804 1.00 90.25 103 LYS A CA 1
ATOM 839 C C . LYS A 1 103 ? -15.487 6.688 17.189 1.00 90.25 103 LYS A C 1
ATOM 841 O O . LYS A 1 103 ? -15.786 7.682 17.847 1.00 90.25 103 LYS A O 1
ATOM 846 N N . SER A 1 104 ? -15.725 5.445 17.603 1.00 88.94 104 SER A N 1
ATOM 847 C CA . SER A 1 104 ? -16.347 5.135 18.893 1.00 88.94 104 SER A CA 1
ATOM 848 C C . SER A 1 104 ? -15.342 5.059 20.050 1.00 88.94 104 SER A C 1
ATOM 850 O O . SER A 1 104 ? -15.741 5.045 21.214 1.00 88.94 104 SER A O 1
ATOM 852 N N . ILE A 1 105 ? -14.041 5.057 19.739 1.00 89.94 105 ILE A N 1
ATOM 853 C CA . ILE A 1 105 ? -12.936 4.947 20.692 1.00 89.94 105 ILE A CA 1
ATOM 854 C C . ILE A 1 105 ? -12.253 6.320 20.793 1.00 89.94 105 ILE A C 1
ATOM 856 O O . ILE A 1 105 ? -11.901 6.921 19.786 1.00 89.94 105 ILE A O 1
ATOM 860 N N . ASN A 1 106 ? -12.074 6.846 22.009 1.00 86.62 106 ASN A N 1
ATOM 861 C CA . ASN A 1 106 ? -11.477 8.172 22.232 1.00 86.62 106 ASN A CA 1
ATOM 862 C C . ASN A 1 106 ? -10.154 8.084 23.008 1.00 86.62 106 ASN A C 1
ATOM 864 O O . ASN A 1 106 ? -9.998 8.677 24.076 1.00 86.62 106 ASN A O 1
ATOM 868 N N . THR A 1 107 ? -9.208 7.302 22.489 1.00 92.62 107 THR A N 1
ATOM 869 C CA . THR A 1 107 ? -7.830 7.227 23.004 1.00 92.62 107 THR A CA 1
ATOM 870 C C . THR A 1 107 ? -6.850 7.920 22.050 1.00 92.62 107 THR A C 1
ATOM 872 O O . THR A 1 107 ? -7.097 7.952 20.839 1.00 92.62 107 THR A O 1
ATOM 875 N N . PRO A 1 108 ? -5.708 8.442 22.533 1.00 92.06 108 PRO A N 1
ATOM 876 C CA . PRO A 1 108 ? -4.672 9.003 21.661 1.00 92.06 108 PRO A CA 1
ATOM 877 C C . PRO A 1 108 ? -4.237 8.053 20.532 1.00 92.06 108 PRO A C 1
ATOM 879 O O . PRO A 1 108 ? -4.021 8.484 19.397 1.00 92.06 108 PRO A O 1
ATOM 882 N N . GLU A 1 109 ? -4.155 6.754 20.821 1.00 90.31 109 GLU A N 1
ATOM 883 C CA . GLU A 1 109 ? -3.807 5.707 19.862 1.00 90.31 109 GLU A CA 1
ATOM 884 C C . GLU A 1 109 ? -4.868 5.579 18.768 1.00 90.31 109 GLU A C 1
ATOM 886 O O . GLU A 1 109 ? -4.522 5.617 17.586 1.00 90.31 109 GLU A O 1
ATOM 891 N N . SER A 1 110 ? -6.149 5.514 19.147 1.00 91.81 110 SER A N 1
ATOM 892 C CA . SER A 1 110 ? -7.262 5.413 18.194 1.00 91.81 110 SER A CA 1
ATOM 893 C C . SER A 1 110 ? -7.373 6.646 17.291 1.00 91.81 110 SER A C 1
ATOM 895 O O . SER A 1 110 ? -7.587 6.512 16.089 1.00 91.81 110 SER A O 1
ATOM 897 N N . ILE A 1 111 ? -7.113 7.849 17.818 1.00 92.00 111 ILE A N 1
ATOM 898 C CA . ILE A 1 111 ? -7.080 9.092 17.030 1.00 92.00 111 ILE A CA 1
ATOM 899 C C . ILE A 1 111 ? -5.932 9.056 16.013 1.00 92.00 111 ILE A C 1
ATOM 901 O O . ILE A 1 111 ? -6.089 9.473 14.859 1.00 92.00 111 ILE A O 1
ATOM 905 N N . ARG A 1 112 ? -4.754 8.568 16.418 1.00 91.50 112 ARG A N 1
ATOM 906 C CA . ARG A 1 112 ? -3.603 8.419 15.517 1.00 91.50 112 ARG A CA 1
ATOM 907 C C . ARG A 1 112 ? -3.905 7.420 14.400 1.00 91.50 112 ARG A C 1
ATOM 909 O O . ARG A 1 112 ? -3.624 7.711 13.237 1.00 91.50 112 ARG A O 1
ATOM 916 N N . GLU A 1 113 ? -4.469 6.273 14.754 1.00 92.81 113 GLU A N 1
ATOM 917 C CA . GLU A 1 113 ? -4.844 5.213 13.819 1.00 92.81 113 GLU A CA 1
ATOM 918 C C . GLU A 1 113 ? -5.934 5.684 12.843 1.00 92.81 113 GLU A C 1
ATOM 920 O O . GLU A 1 113 ? -5.778 5.543 11.629 1.00 92.81 113 GLU A O 1
ATOM 925 N N . TYR A 1 114 ? -6.960 6.381 13.341 1.00 94.50 114 TYR A N 1
ATOM 926 C CA . TYR A 1 114 ? -8.019 6.971 12.521 1.00 94.50 114 TYR A CA 1
ATOM 927 C C . TYR A 1 114 ? -7.444 7.917 11.464 1.00 94.50 114 TYR A C 1
ATOM 929 O O . TYR A 1 114 ? -7.729 7.798 10.272 1.00 94.50 114 TYR A O 1
ATOM 937 N N . ASN A 1 115 ? -6.571 8.836 11.885 1.00 91.56 115 ASN A N 1
ATOM 938 C CA . ASN A 1 115 ? -5.932 9.785 10.977 1.00 91.56 115 ASN A CA 1
ATOM 939 C C . ASN A 1 115 ? -5.048 9.097 9.931 1.00 91.56 115 ASN A C 1
ATOM 941 O O . ASN A 1 115 ? -4.931 9.587 8.805 1.00 91.56 115 ASN A O 1
ATOM 945 N N . CYS A 1 116 ? -4.416 7.977 10.282 1.00 92.25 116 CYS A N 1
ATOM 946 C CA . CYS A 1 116 ? -3.654 7.178 9.335 1.00 92.25 116 CYS A CA 1
ATOM 947 C C . CYS A 1 116 ? -4.568 6.557 8.269 1.00 92.25 116 CYS A C 1
ATOM 949 O O . CYS A 1 116 ? -4.361 6.804 7.079 1.00 92.25 116 CYS A O 1
ATOM 951 N N . PHE A 1 117 ? -5.617 5.833 8.667 1.00 93.94 117 PHE A N 1
ATOM 952 C CA . PHE A 1 117 ? -6.541 5.206 7.716 1.00 93.94 117 PHE A CA 1
ATOM 953 C C . PHE A 1 117 ? -7.317 6.213 6.874 1.00 93.94 117 PHE A C 1
ATOM 955 O O . PHE A 1 117 ? -7.532 5.985 5.683 1.00 93.94 117 PHE A O 1
ATOM 962 N N . TYR A 1 118 ? -7.650 7.372 7.439 1.00 91.25 118 TYR A N 1
ATOM 963 C CA . TYR A 1 118 ? -8.279 8.453 6.691 1.00 91.25 118 TYR A CA 1
ATOM 964 C C . TYR A 1 118 ? -7.382 8.946 5.544 1.00 91.25 118 TYR A C 1
ATOM 966 O O . TYR A 1 118 ? -7.848 9.139 4.419 1.00 91.25 118 TYR A O 1
ATOM 974 N N . LYS A 1 119 ? -6.069 9.079 5.788 1.00 90.31 119 LYS A N 1
ATOM 975 C CA . LYS A 1 119 ? -5.094 9.416 4.738 1.00 90.31 119 LYS A CA 1
ATOM 976 C C . LYS A 1 119 ? -4.977 8.319 3.681 1.00 90.31 119 LYS A C 1
ATOM 978 O O . LYS A 1 119 ? -4.877 8.653 2.503 1.00 90.31 119 LYS A O 1
ATOM 983 N N . GLN A 1 120 ? -5.032 7.042 4.066 1.00 90.25 120 GLN A N 1
ATOM 984 C CA . GLN A 1 120 ? -5.019 5.935 3.100 1.00 90.25 120 GLN A CA 1
ATOM 985 C C . GLN A 1 120 ? -6.259 5.960 2.198 1.00 90.25 120 GLN A C 1
ATOM 987 O O . GLN A 1 120 ? -6.128 5.887 0.976 1.00 90.25 120 GLN A O 1
ATOM 992 N N . LYS A 1 121 ? -7.452 6.173 2.772 1.00 91.50 121 LYS A N 1
ATOM 993 C CA . LYS A 1 121 ? -8.698 6.338 2.004 1.00 91.50 121 LYS A CA 1
ATOM 994 C C . LYS A 1 121 ? -8.597 7.499 1.010 1.00 91.50 121 LYS A C 1
ATOM 996 O O . LYS A 1 121 ? -8.963 7.353 -0.154 1.00 91.50 121 LYS A O 1
ATOM 1001 N N . PHE A 1 122 ? -8.049 8.637 1.440 1.00 85.62 122 PHE A N 1
ATOM 1002 C CA . PHE A 1 122 ? -7.791 9.769 0.548 1.00 85.62 122 PHE A CA 1
ATOM 1003 C C . PHE A 1 122 ? -6.807 9.415 -0.582 1.00 85.62 122 PHE A C 1
ATOM 1005 O O . PHE A 1 122 ? -7.058 9.750 -1.738 1.00 85.62 122 PHE A O 1
ATOM 1012 N N . GLY A 1 123 ? -5.715 8.710 -0.269 1.00 84.12 123 GLY A N 1
ATOM 1013 C CA . GLY A 1 123 ? -4.732 8.257 -1.257 1.00 84.12 123 GLY A CA 1
ATOM 1014 C C . GLY A 1 123 ? -5.337 7.343 -2.324 1.00 84.12 123 GLY A C 1
ATOM 1015 O O . GLY A 1 123 ? -5.083 7.541 -3.511 1.00 84.12 123 GLY A O 1
ATOM 1016 N N . ILE A 1 124 ? -6.200 6.406 -1.923 1.00 89.50 124 ILE A N 1
ATOM 1017 C CA . ILE A 1 124 ? -6.946 5.538 -2.846 1.00 89.50 124 ILE A CA 1
ATOM 1018 C C . ILE A 1 124 ? -7.864 6.370 -3.749 1.00 89.50 124 ILE A C 1
ATOM 1020 O O . ILE A 1 124 ? -7.824 6.205 -4.966 1.00 89.50 124 ILE A O 1
ATOM 1024 N N . ASN A 1 125 ? -8.637 7.303 -3.182 1.00 84.56 125 ASN A N 1
ATOM 1025 C CA . ASN A 1 125 ? -9.536 8.175 -3.949 1.00 84.56 125 ASN A CA 1
ATOM 1026 C C . ASN A 1 125 ? -8.799 9.060 -4.960 1.00 84.56 125 ASN A C 1
ATOM 1028 O O . ASN A 1 125 ? -9.342 9.397 -6.005 1.00 84.56 125 ASN A O 1
ATOM 1032 N N . PHE A 1 126 ? -7.569 9.467 -4.652 1.00 82.94 126 PHE A N 1
ATOM 1033 C CA . PHE A 1 126 ? -6.734 10.168 -5.617 1.00 82.94 126 PHE A CA 1
ATOM 1034 C C . PHE A 1 126 ? -6.235 9.217 -6.716 1.00 82.94 126 PHE A C 1
ATOM 1036 O O . PHE A 1 126 ? -6.213 9.572 -7.895 1.00 82.94 126 PHE A O 1
ATOM 1043 N N . ALA A 1 127 ? -5.852 7.994 -6.346 1.00 83.38 127 ALA A N 1
ATOM 1044 C CA . ALA A 1 127 ? -5.275 7.030 -7.270 1.00 83.38 127 ALA A CA 1
ATOM 1045 C C . ALA A 1 127 ? -6.272 6.483 -8.305 1.00 83.38 127 ALA A C 1
ATOM 1047 O O . ALA A 1 127 ? -5.860 6.199 -9.431 1.00 83.38 127 ALA A O 1
ATOM 1048 N N . THR A 1 128 ? -7.568 6.410 -7.976 1.00 82.88 128 THR A N 1
ATOM 1049 C CA . THR A 1 128 ? -8.631 6.015 -8.923 1.00 82.88 128 THR A CA 1
ATOM 1050 C C . THR A 1 128 ? -8.721 6.933 -10.142 1.00 82.88 128 THR A C 1
ATOM 1052 O O . THR A 1 128 ? -9.132 6.489 -11.209 1.00 82.88 128 THR A O 1
ATOM 1055 N N . ILE A 1 129 ? -8.309 8.197 -10.010 1.00 80.00 129 ILE A N 1
ATOM 1056 C CA . ILE A 1 129 ? -8.357 9.199 -11.085 1.00 80.00 129 ILE A CA 1
ATOM 1057 C C . ILE A 1 129 ? -7.092 9.139 -11.965 1.00 80.00 129 ILE A C 1
ATOM 1059 O O . ILE A 1 129 ? -7.089 9.644 -13.084 1.00 80.00 129 ILE A O 1
ATOM 1063 N N . ALA A 1 130 ? -6.004 8.532 -11.478 1.00 76.06 130 ALA A N 1
ATOM 1064 C CA . ALA A 1 130 ? -4.705 8.564 -12.145 1.00 76.06 130 ALA A CA 1
ATOM 1065 C C . ALA A 1 130 ? -4.516 7.427 -13.164 1.00 76.06 130 ALA A C 1
ATOM 1067 O O . ALA A 1 130 ? -4.394 7.693 -14.357 1.00 76.06 130 ALA A O 1
ATOM 1068 N N . ASN A 1 131 ? -4.410 6.175 -12.702 1.00 82.62 131 ASN A N 1
ATOM 1069 C CA . ASN A 1 131 ? -4.341 4.961 -13.529 1.00 82.62 131 ASN A CA 1
ATOM 1070 C C . ASN A 1 131 ? -4.402 3.695 -12.656 1.00 82.62 131 ASN A C 1
ATOM 1072 O O . ASN A 1 131 ? -4.153 3.749 -11.451 1.00 82.62 131 ASN A O 1
ATOM 1076 N N . GLU A 1 132 ? -4.661 2.544 -13.282 1.00 87.62 132 GLU A N 1
ATOM 1077 C CA . GLU A 1 132 ? -4.831 1.262 -12.587 1.00 87.62 132 GLU A CA 1
ATOM 1078 C C . GLU A 1 132 ? -3.583 0.807 -11.814 1.00 87.62 132 GLU A C 1
ATOM 1080 O O . GLU A 1 132 ? -3.697 0.363 -10.675 1.00 87.62 132 GLU A O 1
ATOM 1085 N N . SER A 1 133 ? -2.383 0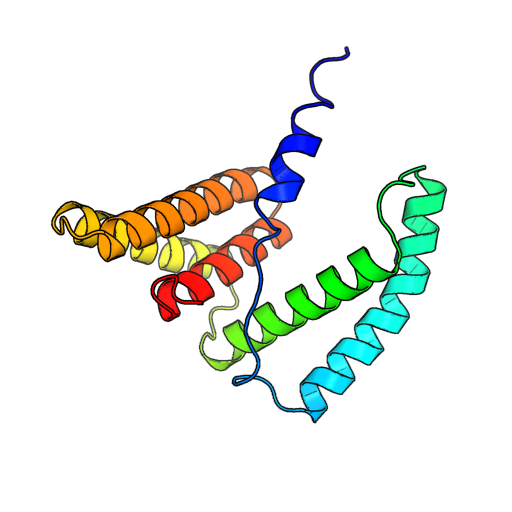.949 -12.385 1.00 84.75 133 SER A N 1
ATOM 1086 C CA . SER A 1 133 ? -1.138 0.548 -11.709 1.00 84.75 133 SER A CA 1
ATOM 1087 C C . SER A 1 133 ? -0.919 1.350 -10.422 1.00 84.75 133 SER A C 1
ATOM 1089 O O . SER A 1 133 ? -0.586 0.804 -9.366 1.00 84.75 133 SER A O 1
ATOM 1091 N N . PHE A 1 134 ? -1.184 2.653 -10.486 1.00 83.62 134 PHE A N 1
ATOM 1092 C CA . PHE A 1 134 ? -1.101 3.543 -9.340 1.00 83.62 134 PHE A CA 1
ATOM 1093 C C . PHE A 1 134 ? -2.196 3.256 -8.304 1.00 83.62 134 PHE A C 1
ATOM 1095 O O . PHE A 1 134 ? -1.909 3.239 -7.107 1.00 83.62 134 PHE A O 1
ATOM 1102 N N . LEU A 1 135 ? -3.420 2.948 -8.748 1.00 89.38 135 LEU A N 1
ATOM 1103 C CA . LEU A 1 135 ? -4.507 2.497 -7.877 1.00 89.38 135 LEU A CA 1
ATOM 1104 C C . LEU A 1 135 ? -4.142 1.207 -7.144 1.00 89.38 135 LEU A C 1
ATOM 1106 O O . LEU A 1 135 ? -4.202 1.163 -5.916 1.00 89.38 135 LEU A O 1
ATOM 1110 N N . ARG A 1 136 ? -3.697 0.182 -7.875 1.00 91.56 136 ARG A N 1
ATOM 1111 C CA . ARG A 1 136 ? -3.250 -1.090 -7.301 1.00 91.56 136 ARG A CA 1
ATOM 1112 C C . ARG A 1 136 ? -2.177 -0.864 -6.247 1.00 91.56 136 ARG A C 1
ATOM 1114 O O . ARG A 1 136 ? -2.223 -1.470 -5.180 1.00 91.56 136 ARG A O 1
ATOM 1121 N N . ARG A 1 137 ? -1.239 0.047 -6.512 1.00 88.25 137 ARG A N 1
ATOM 1122 C CA . ARG A 1 137 ? -0.197 0.381 -5.548 1.00 88.25 137 ARG A CA 1
ATOM 1123 C C . ARG A 1 137 ? -0.756 1.015 -4.273 1.00 88.25 137 ARG A C 1
ATOM 1125 O O . ARG A 1 137 ? -0.390 0.573 -3.190 1.00 88.25 137 ARG A O 1
ATOM 1132 N N . ALA A 1 138 ? -1.639 2.005 -4.391 1.00 89.62 138 ALA A N 1
ATOM 1133 C CA . ALA A 1 138 ? -2.270 2.639 -3.233 1.00 89.62 138 ALA A CA 1
ATOM 1134 C C . ALA A 1 138 ? -3.064 1.630 -2.383 1.00 89.62 138 ALA A C 1
ATOM 1136 O O . ALA A 1 138 ? -3.037 1.693 -1.154 1.00 89.62 138 ALA A O 1
ATOM 1137 N N . LEU A 1 139 ? -3.721 0.663 -3.029 1.00 94.31 139 LEU A N 1
ATOM 1138 C CA . LEU A 1 139 ? -4.446 -0.413 -2.354 1.00 94.31 139 LEU A CA 1
ATOM 1139 C C . LEU A 1 139 ? -3.513 -1.364 -1.594 1.00 94.31 139 LEU A C 1
ATOM 1141 O O . LEU A 1 139 ? -3.803 -1.711 -0.450 1.00 94.31 139 LEU A O 1
ATOM 1145 N N . ILE A 1 140 ? -2.381 -1.751 -2.191 1.00 91.25 140 ILE A N 1
ATOM 1146 C CA . ILE A 1 140 ? -1.340 -2.554 -1.525 1.00 91.25 140 ILE A CA 1
ATOM 1147 C C . ILE A 1 140 ? -0.849 -1.844 -0.259 1.00 91.25 140 ILE A C 1
ATOM 1149 O O . ILE A 1 140 ? -0.849 -2.432 0.823 1.00 91.25 140 ILE A O 1
ATOM 1153 N N . THR A 1 141 ? -0.499 -0.561 -0.379 1.00 90.25 141 THR A N 1
ATOM 1154 C CA . THR A 1 141 ? -0.061 0.259 0.753 1.00 90.25 141 THR A CA 1
ATOM 1155 C C . THR A 1 141 ? -1.119 0.271 1.860 1.00 90.25 141 THR A C 1
ATOM 1157 O O . THR A 1 141 ? -0.817 -0.055 3.007 1.00 90.25 141 THR A O 1
ATOM 1160 N N . ALA A 1 142 ? -2.378 0.565 1.524 1.00 92.31 142 ALA A N 1
ATOM 1161 C CA . ALA A 1 142 ? -3.469 0.600 2.494 1.00 92.31 142 ALA A CA 1
ATOM 1162 C C . ALA A 1 142 ? -3.699 -0.749 3.201 1.00 92.31 142 ALA A C 1
ATOM 1164 O O . ALA A 1 142 ? -3.940 -0.760 4.407 1.00 92.31 142 ALA A O 1
ATOM 1165 N N . ASN A 1 143 ? -3.572 -1.879 2.496 1.00 91.88 143 ASN A N 1
ATOM 1166 C CA . ASN A 1 143 ? -3.681 -3.210 3.104 1.00 91.88 143 ASN A CA 1
ATOM 1167 C C . ASN A 1 143 ? -2.574 -3.489 4.120 1.00 91.88 143 ASN A C 1
ATOM 1169 O O . ASN A 1 143 ? -2.852 -4.056 5.174 1.00 91.88 143 ASN A O 1
ATOM 1173 N N . ASN A 1 144 ? -1.336 -3.091 3.824 1.00 88.06 144 ASN A N 1
ATOM 1174 C CA . ASN A 1 144 ? -0.233 -3.244 4.772 1.00 88.06 144 ASN A CA 1
ATOM 1175 C C . ASN A 1 144 ? -0.483 -2.403 6.036 1.00 88.06 144 ASN A C 1
ATOM 1177 O O . ASN A 1 144 ? -0.298 -2.886 7.153 1.00 88.06 144 ASN A O 1
ATOM 1181 N N . PHE A 1 145 ? -0.989 -1.173 5.876 1.00 89.94 145 PHE A N 1
ATOM 1182 C CA . PHE A 1 145 ? -1.390 -0.336 7.012 1.00 89.94 145 PHE A CA 1
ATOM 1183 C C . PHE A 1 145 ? -2.544 -0.946 7.819 1.00 89.94 145 PHE A C 1
ATOM 1185 O O . PHE A 1 145 ? -2.508 -0.878 9.046 1.00 89.94 145 PHE A O 1
ATOM 1192 N N . LEU A 1 146 ? -3.545 -1.540 7.155 1.00 89.62 146 LEU A N 1
ATOM 1193 C CA . LEU A 1 146 ? -4.673 -2.221 7.807 1.00 89.62 146 LEU A CA 1
ATOM 1194 C C . LEU A 1 146 ? -4.195 -3.404 8.644 1.00 89.62 146 LEU A C 1
ATOM 1196 O O . LEU A 1 146 ? -4.571 -3.523 9.804 1.00 89.62 146 LEU A O 1
ATOM 1200 N N . ARG A 1 147 ? -3.321 -4.242 8.078 1.00 86.44 147 ARG A N 1
ATOM 1201 C CA . ARG A 1 147 ? -2.771 -5.416 8.764 1.00 86.44 147 ARG A CA 1
ATOM 1202 C C . ARG A 1 147 ? -2.001 -5.040 10.029 1.00 86.44 147 ARG A C 1
ATOM 1204 O O . ARG A 1 147 ? -2.068 -5.761 11.019 1.00 86.44 147 ARG A O 1
ATOM 1211 N N . ASN A 1 148 ? -1.320 -3.898 10.005 1.00 85.00 148 ASN A N 1
ATOM 1212 C CA . ASN A 1 148 ? -0.486 -3.449 11.111 1.00 85.00 148 ASN A CA 1
ATOM 1213 C C . ASN A 1 148 ? -1.157 -2.375 11.975 1.00 85.00 148 ASN A C 1
ATOM 1215 O O . ASN A 1 148 ? -0.467 -1.773 12.785 1.00 85.00 148 ASN A O 1
ATOM 1219 N N . ASN A 1 149 ? -2.456 -2.076 11.835 1.00 83.25 149 ASN A N 1
ATOM 1220 C CA . ASN A 1 149 ? -3.140 -1.021 12.613 1.00 83.25 149 ASN A CA 1
ATOM 1221 C C . ASN A 1 149 ? -2.389 0.327 12.608 1.00 83.25 149 ASN A C 1
ATOM 1223 O O . ASN A 1 149 ? -2.297 1.030 13.617 1.00 83.25 149 ASN A O 1
ATOM 1227 N N . CYS A 1 150 ? -1.733 0.649 11.489 1.00 83.06 150 CYS A N 1
ATOM 1228 C CA . CYS A 1 150 ? -0.825 1.791 11.384 1.00 83.06 150 CYS A CA 1
ATOM 1229 C C . CYS A 1 150 ? 0.268 1.878 12.472 1.00 83.06 150 CYS A C 1
ATOM 1231 O O . CYS A 1 150 ? 0.798 2.961 12.748 1.00 83.06 150 CYS A O 1
ATOM 1233 N N . THR A 1 151 ? 0.619 0.750 13.089 1.00 71.81 151 THR A N 1
ATOM 1234 C CA . THR A 1 151 ? 1.847 0.608 13.865 1.00 71.81 151 THR A CA 1
ATOM 1235 C C . THR A 1 151 ? 3.028 0.416 12.920 1.00 71.81 151 THR A C 1
ATOM 1237 O O . THR A 1 151 ? 2.907 -0.187 11.855 1.00 71.81 151 THR A O 1
ATOM 1240 N N . LYS A 1 152 ? 4.120 1.090 13.280 1.00 57.62 152 LYS A N 1
ATOM 1241 C CA . LYS A 1 152 ? 5.369 1.160 12.519 1.00 57.62 152 LYS A CA 1
ATOM 1242 C C . LYS A 1 152 ? 6.051 -0.195 12.425 1.00 57.62 152 LYS A C 1
ATOM 1244 O O . LYS A 1 152 ? 5.962 -0.935 13.426 1.00 57.62 152 LYS A O 1
#

Foldseek 3Di:
DPDPVVVVVVCVCLPDDDDPPPDQDDPVRLVVQLVVLVVVLVVVVVVCVVVVVPPADSVNSSVVSSVLSVLVVNLVVPDDDPDLVVLVVVLLVLLVVLLVVLVVDPDPLSVVLNVVSVSLNVLLVVQVVPDSVSNSSSSSVSVVCSVVSVDD

Radius of gyration: 17.19 Å; chains: 1; bounding box: 37×42×43 Å

Secondary structure (DSSP, 8-state):
--SSTTTTTSSTTTT-S-----SSS-HHHHHHHHHHHHHHHHHHHHHHHHTT-TTS-HHHHHHHHHHHHHHHHHHHHH-----HHHHHHHHHHHHHHHHHHHHT--SHHHHHHHHHHHHHHHHHHHHHHH-HHHHHHHHHHHHHHHHTTT--

Organism: NCBI:txid2654512

Sequence (152 aa):
MIKLIKITILIAPILFVANSFSQEISINERNRIEQECHASNQRNMEILRTYEVRTVTSEVLLQKCINNRIEISIFNSYNTIENTQDLYNYTVSALENKLDELKSINTPESIREYNCFYKQKFGINFATIANESFLRRALITANNFLRNNCTK